Protein AF-A0A1W5ZSC8-F1 (afdb_monomer)

Sequence (78 aa):
MNVKTMWVDENKALGIVEVEDRTFGSAFHPVKYVAPNKGEFLVINRLWYTTYNGAREFFRAKTNAHIISGRLKKMKAG

Structure (mmCIF, N/CA/C/O backbone):
data_AF-A0A1W5ZSC8-F1
#
_entry.id   AF-A0A1W5ZSC8-F1
#
loop_
_atom_site.group_PDB
_atom_site.id
_atom_site.type_symbol
_atom_site.label_atom_id
_atom_site.label_alt_id
_atom_site.label_comp_id
_atom_site.label_asym_id
_atom_site.label_entity_id
_atom_site.label_seq_id
_atom_site.pdbx_PDB_ins_code
_atom_site.Car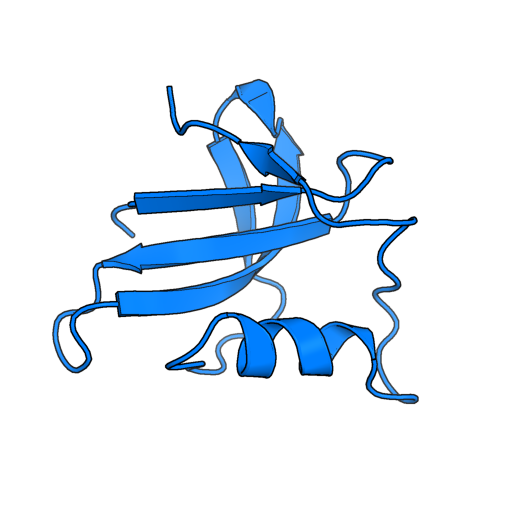tn_x
_atom_site.Cartn_y
_atom_site.Cartn_z
_atom_site.occupancy
_atom_site.B_iso_or_equiv
_atom_site.auth_seq_id
_atom_site.auth_comp_id
_atom_site.auth_asym_id
_atom_site.auth_atom_id
_atom_site.pdbx_PDB_model_num
ATOM 1 N N . MET A 1 1 ? -14.833 -1.452 -1.262 1.00 75.38 1 MET A N 1
ATOM 2 C CA . MET A 1 1 ? -13.853 -1.156 -0.194 1.00 75.38 1 MET A CA 1
ATOM 3 C C . MET A 1 1 ? -13.865 0.336 0.036 1.00 75.38 1 MET A C 1
ATOM 5 O O . MET A 1 1 ? -13.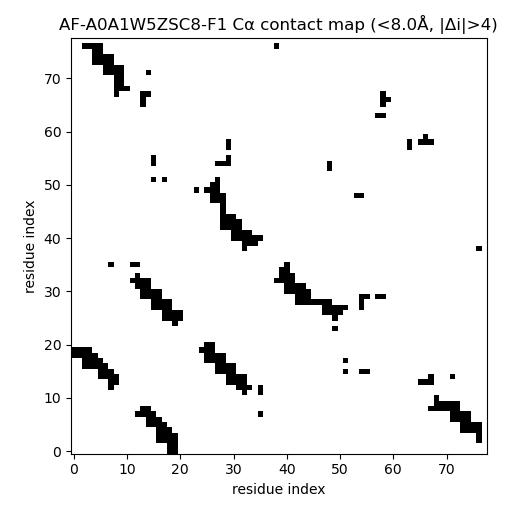768 1.063 -0.943 1.00 75.38 1 MET A O 1
ATOM 9 N N . ASN A 1 2 ? -14.010 0.780 1.282 1.00 87.81 2 ASN A N 1
ATOM 10 C CA . ASN A 1 2 ? -13.841 2.189 1.623 1.00 87.81 2 ASN A CA 1
ATOM 11 C C . ASN A 1 2 ? -12.351 2.436 1.897 1.00 87.81 2 ASN A C 1
ATOM 13 O O . ASN A 1 2 ? -11.805 1.833 2.818 1.00 87.81 2 ASN A O 1
ATOM 17 N N . VAL A 1 3 ? -11.675 3.227 1.063 1.00 90.12 3 VAL A N 1
ATOM 18 C CA . VAL A 1 3 ? -10.224 3.456 1.160 1.00 90.12 3 VAL A CA 1
ATOM 19 C C . VAL A 1 3 ? -9.962 4.631 2.097 1.00 90.12 3 VAL A C 1
ATOM 21 O O . VAL A 1 3 ? -10.402 5.742 1.829 1.00 90.12 3 VAL A O 1
ATOM 24 N N . LYS A 1 4 ? -9.212 4.401 3.178 1.00 91.62 4 LYS A N 1
ATOM 25 C CA . LYS A 1 4 ? -8.848 5.443 4.154 1.00 91.62 4 LYS A CA 1
ATOM 26 C C . LYS A 1 4 ? -7.556 6.161 3.790 1.00 91.62 4 LYS A C 1
ATOM 28 O O . LYS A 1 4 ? -7.392 7.352 4.045 1.00 91.62 4 LYS A O 1
ATOM 33 N N . THR A 1 5 ? -6.576 5.428 3.274 1.00 92.62 5 THR A N 1
ATOM 34 C CA . THR A 1 5 ? -5.244 5.959 2.966 1.00 92.62 5 THR A CA 1
ATOM 35 C C . THR A 1 5 ? -4.566 5.085 1.922 1.00 92.62 5 THR A C 1
ATOM 37 O O . THR A 1 5 ? -4.832 3.891 1.815 1.00 92.62 5 THR A O 1
ATOM 40 N N . MET A 1 6 ? -3.664 5.691 1.155 1.00 94.00 6 MET A N 1
ATOM 41 C CA . MET A 1 6 ? -2.867 5.011 0.147 1.00 94.00 6 MET A CA 1
ATOM 42 C C . MET A 1 6 ? -1.390 5.326 0.367 1.00 94.00 6 MET A C 1
ATOM 44 O O . MET A 1 6 ? -1.023 6.453 0.702 1.00 94.00 6 MET A O 1
ATOM 48 N N . TRP A 1 7 ? -0.533 4.342 0.137 1.00 95.56 7 TRP A N 1
ATOM 49 C CA . TRP A 1 7 ? 0.899 4.528 -0.016 1.00 95.56 7 TRP A CA 1
ATOM 50 C C . TRP A 1 7 ? 1.316 4.017 -1.381 1.00 95.56 7 TRP A C 1
ATOM 52 O O . TRP A 1 7 ? 0.878 2.948 -1.807 1.00 95.56 7 TRP A O 1
ATOM 62 N N . VAL A 1 8 ? 2.159 4.784 -2.057 1.00 95.12 8 VAL A N 1
ATOM 63 C CA . VAL A 1 8 ? 2.522 4.557 -3.454 1.00 95.12 8 VAL A CA 1
ATOM 64 C C . VAL A 1 8 ? 4.035 4.617 -3.593 1.00 95.12 8 VAL A C 1
ATOM 66 O O . VAL A 1 8 ? 4.683 5.437 -2.941 1.00 95.12 8 VAL A O 1
ATOM 69 N N . ASP A 1 9 ? 4.600 3.725 -4.397 1.00 95.31 9 ASP A N 1
ATOM 70 C CA . ASP A 1 9 ? 6.020 3.719 -4.722 1.00 95.31 9 ASP A CA 1
ATOM 71 C C . ASP A 1 9 ? 6.426 4.886 -5.631 1.00 95.31 9 ASP A C 1
ATOM 73 O O . ASP A 1 9 ? 5.593 5.643 -6.136 1.00 95.31 9 ASP A O 1
ATOM 77 N N . GLU A 1 10 ? 7.731 5.057 -5.830 1.00 93.75 10 GLU A N 1
ATOM 78 C CA . GLU A 1 10 ? 8.268 6.188 -6.596 1.00 93.75 10 GLU A CA 1
ATOM 79 C C . GLU A 1 10 ? 7.863 6.143 -8.073 1.00 93.75 10 GLU A C 1
ATOM 81 O O . GLU A 1 10 ? 7.633 7.189 -8.680 1.00 93.75 10 GLU A O 1
ATOM 86 N N . ASN A 1 11 ? 7.682 4.936 -8.616 1.00 93.81 11 ASN A N 1
ATOM 87 C CA . ASN A 1 11 ? 7.233 4.716 -9.992 1.00 93.81 11 ASN A CA 1
ATOM 88 C C . ASN A 1 11 ? 5.711 4.815 -10.148 1.00 93.81 11 ASN A C 1
ATOM 90 O O . ASN A 1 11 ? 5.194 4.704 -11.259 1.00 93.81 11 ASN A O 1
ATOM 94 N N . LYS A 1 12 ? 4.983 5.012 -9.046 1.00 92.69 12 LYS A N 1
ATOM 95 C CA . LYS A 1 12 ? 3.523 5.029 -8.995 1.00 92.69 12 LYS A CA 1
ATOM 96 C C . LYS A 1 12 ? 2.845 3.777 -9.563 1.00 92.69 12 LYS A C 1
ATOM 98 O O . LYS A 1 12 ? 1.717 3.849 -10.041 1.00 92.69 12 LYS A O 1
ATOM 103 N N . ALA A 1 13 ? 3.517 2.634 -9.503 1.00 94.06 13 ALA A N 1
ATOM 104 C CA . ALA A 1 13 ? 3.056 1.367 -10.055 1.00 94.06 13 ALA A CA 1
ATOM 105 C C . ALA A 1 13 ? 2.515 0.426 -8.975 1.00 94.06 13 ALA A C 1
ATOM 107 O O . ALA A 1 13 ? 1.587 -0.345 -9.227 1.00 94.06 13 ALA A O 1
ATOM 108 N N . LEU A 1 14 ? 3.080 0.477 -7.770 1.00 96.31 14 LEU A N 1
ATOM 109 C CA . LEU A 1 14 ? 2.770 -0.450 -6.687 1.00 96.31 14 LEU A CA 1
ATOM 110 C C . LEU A 1 14 ? 2.594 0.293 -5.366 1.00 96.31 14 LEU A C 1
ATOM 112 O O . LEU A 1 14 ? 3.052 1.422 -5.186 1.00 96.31 14 LEU A O 1
ATOM 116 N N . GLY A 1 15 ? 1.956 -0.363 -4.404 1.00 95.81 15 GLY A N 1
ATOM 117 C CA . GLY A 1 15 ? 1.932 0.136 -3.042 1.00 95.81 15 GLY A CA 1
ATOM 118 C C . GLY A 1 15 ? 0.932 -0.576 -2.157 1.00 95.81 15 GLY A C 1
ATOM 119 O O . GLY A 1 15 ? 0.651 -1.756 -2.346 1.00 95.81 15 GLY A O 1
ATOM 120 N N . ILE A 1 16 ? 0.437 0.134 -1.151 1.00 95.88 16 ILE A N 1
ATOM 121 C CA . ILE A 1 16 ? -0.462 -0.412 -0.136 1.00 95.88 16 ILE A CA 1
ATOM 122 C C . ILE A 1 16 ? -1.657 0.518 -0.010 1.00 95.88 16 ILE A C 1
ATOM 124 O O . ILE A 1 16 ? -1.484 1.733 0.050 1.00 95.88 16 ILE A O 1
ATOM 128 N N . VAL A 1 17 ? -2.853 -0.047 0.075 1.00 94.69 17 VAL A N 1
ATOM 129 C CA . VAL A 1 17 ? -4.056 0.691 0.467 1.00 94.69 17 VAL A CA 1
ATOM 130 C C . VAL A 1 17 ? -4.487 0.247 1.853 1.00 94.69 17 VAL A C 1
ATOM 132 O O . VAL A 1 17 ? -4.465 -0.943 2.160 1.00 94.69 17 VAL A O 1
ATOM 135 N N 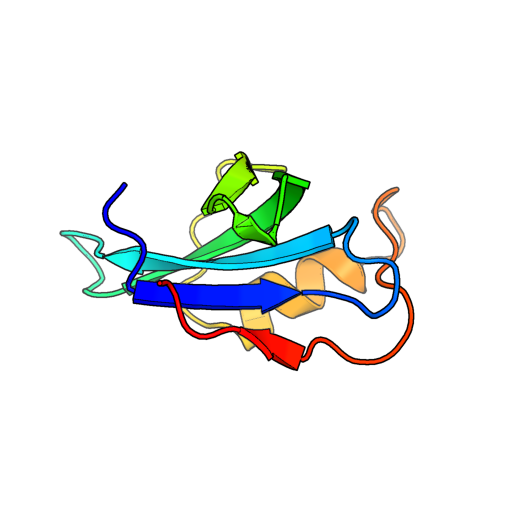. GLU A 1 18 ? -4.863 1.205 2.689 1.00 94.56 18 GLU A N 1
ATOM 136 C CA . GLU A 1 18 ? -5.634 0.957 3.899 1.00 94.56 18 GLU A CA 1
ATOM 137 C C . GLU A 1 18 ? -7.108 1.104 3.556 1.00 94.56 18 GLU A C 1
ATOM 139 O O . GLU A 1 18 ? -7.538 2.130 3.018 1.00 94.56 18 GLU A O 1
ATOM 144 N N . VAL A 1 19 ? -7.883 0.088 3.900 1.00 92.62 19 VAL A N 1
ATOM 145 C CA . VAL A 1 19 ? -9.330 0.090 3.756 1.00 92.62 19 VAL A CA 1
ATOM 146 C C . VAL A 1 19 ? -9.990 -0.092 5.105 1.00 92.62 19 VAL A C 1
ATOM 148 O O . VAL A 1 19 ? -9.437 -0.713 6.010 1.00 92.62 19 VAL A O 1
ATOM 151 N N . GLU A 1 20 ? -11.197 0.433 5.224 1.00 93.19 20 GLU A N 1
ATOM 152 C CA . GLU A 1 20 ? -12.075 0.085 6.325 1.00 93.19 20 GLU A CA 1
ATOM 153 C C . GLU A 1 20 ? -12.496 -1.380 6.219 1.00 93.19 20 GLU A C 1
ATOM 155 O O . GLU A 1 20 ? -12.953 -1.835 5.164 1.00 93.19 20 GLU A O 1
ATOM 160 N N . ASP A 1 21 ? -12.354 -2.090 7.331 1.00 91.62 21 ASP A N 1
ATOM 161 C CA . ASP A 1 21 ? -12.780 -3.470 7.468 1.00 91.62 21 ASP A CA 1
ATOM 162 C C . ASP A 1 21 ? -13.707 -3.633 8.677 1.00 91.62 21 ASP A C 1
ATOM 164 O O . ASP A 1 21 ? -13.493 -3.021 9.721 1.00 91.62 21 ASP A O 1
ATOM 168 N N . ARG A 1 22 ? -14.742 -4.469 8.548 1.00 89.31 22 ARG A N 1
ATOM 169 C CA . ARG A 1 22 ? -15.759 -4.634 9.600 1.00 89.31 22 ARG A CA 1
ATOM 170 C C . ARG A 1 22 ? -15.273 -5.459 10.789 1.00 89.31 22 ARG A C 1
ATOM 172 O O . ARG A 1 22 ? -15.803 -5.293 11.881 1.00 89.31 22 ARG A O 1
ATOM 179 N N . THR A 1 23 ? -14.314 -6.356 10.582 1.00 88.44 23 THR A N 1
ATOM 180 C CA . THR A 1 23 ? -13.810 -7.261 11.619 1.00 88.44 23 THR A CA 1
ATOM 181 C C . THR A 1 23 ? -12.623 -6.647 12.351 1.00 88.44 23 THR A C 1
ATOM 183 O O . THR A 1 23 ? -12.547 -6.731 13.573 1.00 88.44 23 THR A O 1
ATOM 186 N N . PHE A 1 24 ? -11.715 -5.999 11.620 1.00 88.38 24 PHE A N 1
ATOM 187 C CA . PHE A 1 24 ? -10.460 -5.470 12.164 1.00 88.38 24 PHE A CA 1
ATOM 188 C C . PHE A 1 24 ? -10.426 -3.938 12.279 1.00 88.38 24 PHE A C 1
ATOM 190 O O . PHE A 1 24 ? -9.444 -3.379 12.765 1.00 88.38 24 PHE A O 1
ATOM 197 N N . GLY A 1 25 ? -11.460 -3.233 11.811 1.00 90.56 25 GLY A N 1
ATOM 198 C CA . GLY A 1 25 ? -11.515 -1.768 11.729 1.00 90.56 25 GLY A CA 1
ATOM 199 C C . GLY A 1 25 ? -10.713 -1.195 10.552 1.00 90.56 25 GLY A C 1
ATOM 200 O O . GLY A 1 25 ? -11.206 -0.331 9.817 1.00 90.56 25 GLY A O 1
ATOM 201 N N . SER A 1 26 ? -9.498 -1.706 10.338 1.00 92.44 26 SER A N 1
ATOM 202 C CA . SER A 1 26 ? -8.665 -1.419 9.167 1.00 92.44 26 SER A CA 1
ATOM 203 C C . SER A 1 26 ? -7.992 -2.690 8.642 1.00 92.44 26 SER A C 1
ATOM 205 O O . SER A 1 26 ? -7.484 -3.507 9.410 1.00 92.44 26 SER A O 1
ATOM 207 N N . ALA A 1 27 ? -7.938 -2.816 7.318 1.00 94.31 27 ALA A N 1
ATOM 208 C CA . ALA A 1 27 ? -7.166 -3.832 6.614 1.00 94.31 27 ALA A CA 1
ATOM 209 C C . ALA A 1 27 ? -6.234 -3.178 5.590 1.00 94.31 27 ALA A C 1
ATOM 211 O O . ALA A 1 27 ? -6.545 -2.140 5.006 1.00 94.31 27 ALA A O 1
ATOM 212 N N . PHE A 1 28 ? -5.076 -3.790 5.370 1.00 95.44 28 PHE A N 1
ATOM 213 C CA . PHE A 1 28 ? -4.043 -3.292 4.471 1.00 95.44 28 PHE A CA 1
ATOM 214 C C . PHE A 1 28 ? -3.872 -4.266 3.316 1.00 95.44 28 PHE A C 1
ATOM 216 O O . PHE A 1 28 ? -3.727 -5.465 3.534 1.00 95.44 28 PHE A O 1
ATOM 223 N N . HIS A 1 29 ? -3.856 -3.763 2.085 1.00 95.19 29 HIS A N 1
ATOM 224 C CA . HIS A 1 29 ? -3.729 -4.607 0.902 1.00 95.19 29 HIS A CA 1
ATOM 225 C C . HIS A 1 29 ? -2.593 -4.129 0.004 1.00 95.19 29 HIS A C 1
ATOM 227 O O . HIS A 1 29 ? -2.574 -2.955 -0.371 1.00 95.19 29 HIS A O 1
ATOM 233 N N . PRO A 1 30 ? -1.666 -5.023 -0.379 1.00 95.88 30 PRO A N 1
ATOM 234 C CA . PRO A 1 30 ? -0.754 -4.790 -1.487 1.00 95.88 30 PRO A CA 1
ATOM 235 C C . PRO A 1 30 ? -1.533 -4.604 -2.790 1.00 95.88 30 PRO A C 1
ATOM 237 O O . PRO A 1 30 ? -2.405 -5.413 -3.125 1.00 95.88 30 PRO A O 1
ATOM 240 N N . VAL A 1 31 ? -1.209 -3.557 -3.541 1.00 95.62 31 VAL A N 1
ATOM 241 C CA . VAL A 1 31 ? -1.910 -3.206 -4.777 1.00 95.62 31 VAL A CA 1
ATOM 242 C C . VAL A 1 31 ? -0.959 -2.862 -5.915 1.00 95.62 31 VAL A C 1
ATOM 244 O O . VAL A 1 31 ? 0.169 -2.412 -5.701 1.00 95.62 31 VAL A O 1
ATOM 247 N N . LYS A 1 32 ? -1.466 -3.027 -7.136 1.00 96.00 32 LYS A N 1
ATOM 248 C CA . LYS A 1 32 ? -0.942 -2.423 -8.358 1.00 96.00 32 LYS A CA 1
ATOM 249 C C . LYS A 1 32 ? -1.831 -1.248 -8.743 1.00 96.00 32 LYS A C 1
ATOM 251 O O . LYS A 1 32 ? -3.038 -1.419 -8.889 1.00 96.00 32 LYS A O 1
ATOM 256 N N . TYR A 1 33 ? -1.252 -0.070 -8.922 1.00 93.31 33 TYR A N 1
ATOM 257 C CA . TYR A 1 33 ? -2.006 1.102 -9.347 1.00 93.31 33 TYR A CA 1
ATOM 258 C C . TYR A 1 33 ? -2.203 1.105 -10.861 1.00 93.31 33 TYR A C 1
ATOM 260 O O . TYR A 1 33 ? -1.278 0.819 -11.619 1.00 93.31 33 TYR A O 1
ATOM 268 N N . VAL A 1 34 ? -3.424 1.432 -11.287 1.00 92.62 34 VAL A N 1
ATOM 269 C CA . VAL A 1 34 ? -3.775 1.653 -12.699 1.00 92.62 34 VAL A CA 1
ATOM 270 C C . VAL A 1 34 ? -3.812 3.153 -12.974 1.00 92.62 34 VAL A C 1
ATOM 272 O O . VAL A 1 34 ? -3.189 3.629 -13.918 1.00 92.62 34 VAL A O 1
ATOM 275 N N . ALA A 1 35 ? -4.457 3.911 -12.084 1.00 86.31 35 ALA A N 1
ATOM 276 C CA . ALA A 1 35 ? -4.431 5.367 -12.074 1.00 86.31 35 ALA A CA 1
ATOM 277 C C . ALA A 1 35 ? -4.357 5.871 -10.615 1.00 86.31 35 ALA A C 1
ATOM 279 O O . ALA A 1 35 ? -5.390 6.128 -9.994 1.00 86.31 35 ALA A O 1
ATOM 280 N N . PRO A 1 36 ? -3.142 6.046 -10.053 1.00 79.88 36 PRO A N 1
ATOM 281 C CA . PRO A 1 36 ? -2.940 6.424 -8.649 1.00 79.88 36 PRO A CA 1
ATOM 282 C C . PRO A 1 36 ? -3.664 7.714 -8.253 1.00 79.88 36 PRO A C 1
ATOM 284 O O . PRO A 1 36 ? -4.260 7.792 -7.185 1.00 79.88 36 PRO A O 1
ATOM 287 N N . ASN A 1 37 ? -3.658 8.716 -9.138 1.00 83.19 37 ASN A N 1
ATOM 288 C CA . ASN A 1 37 ? -4.308 10.008 -8.894 1.00 83.19 37 ASN A CA 1
ATOM 289 C C . ASN A 1 37 ? -5.845 9.920 -8.893 1.00 83.19 37 ASN A C 1
ATOM 291 O O . ASN A 1 37 ? -6.496 10.836 -8.409 1.00 83.19 37 ASN A O 1
ATOM 295 N N . LYS A 1 38 ? -6.415 8.849 -9.459 1.00 83.69 38 LYS A N 1
ATOM 296 C CA . LYS A 1 38 ? -7.860 8.585 -9.486 1.00 83.69 38 LYS A CA 1
ATOM 297 C C . LYS A 1 38 ? -8.289 7.576 -8.418 1.00 83.69 38 LYS A C 1
ATOM 299 O O . LYS A 1 38 ? -9.452 7.198 -8.374 1.00 83.69 38 LYS A O 1
ATOM 304 N N . GLY A 1 39 ? -7.353 7.092 -7.598 1.00 82.81 39 GLY A N 1
ATOM 305 C CA . GLY A 1 39 ? -7.630 6.022 -6.645 1.00 82.81 39 GLY A CA 1
ATOM 306 C C . GLY A 1 39 ? -7.889 4.659 -7.297 1.00 82.81 39 GLY A C 1
ATOM 307 O O . GLY A 1 39 ? -8.421 3.774 -6.636 1.00 82.81 39 GLY A O 1
ATOM 308 N N . GLU A 1 40 ? -7.527 4.458 -8.570 1.00 89.94 40 GLU A N 1
ATOM 309 C CA . GLU A 1 40 ? -7.766 3.192 -9.273 1.00 89.94 40 GLU A CA 1
ATOM 310 C C . GLU A 1 40 ? -6.598 2.220 -9.075 1.00 89.94 40 GLU A C 1
ATOM 312 O O . GLU A 1 40 ? -5.444 2.506 -9.429 1.00 89.94 40 GLU A O 1
ATOM 317 N N . PHE A 1 41 ? -6.903 1.040 -8.539 1.00 93.12 41 PHE A N 1
ATOM 318 C CA . PHE A 1 41 ? -5.926 0.001 -8.238 1.00 93.12 41 PHE A CA 1
ATOM 319 C C . PHE A 1 41 ? -6.511 -1.408 -8.347 1.00 93.12 41 PHE A C 1
ATOM 321 O O . PHE A 1 41 ? -7.720 -1.618 -8.300 1.00 93.12 41 PHE A O 1
ATOM 328 N N . LEU A 1 42 ? -5.612 -2.384 -8.438 1.00 94.19 42 LEU A N 1
ATOM 329 C CA . LEU A 1 42 ? -5.895 -3.811 -8.390 1.00 94.19 42 LEU A CA 1
ATOM 330 C C . LEU A 1 42 ? -5.208 -4.412 -7.167 1.00 94.19 42 LEU A C 1
ATOM 332 O O . LEU A 1 42 ? -4.007 -4.235 -6.969 1.00 94.19 42 LEU A O 1
ATOM 336 N N . VAL A 1 43 ? -5.967 -5.137 -6.352 1.00 93.94 43 VAL A N 1
ATOM 337 C CA . VAL A 1 43 ? -5.438 -5.862 -5.194 1.00 93.94 43 VAL A CA 1
ATOM 338 C C . VAL A 1 43 ? -4.625 -7.066 -5.675 1.00 93.94 43 VAL A C 1
ATOM 340 O O . VAL A 1 43 ? -5.132 -7.886 -6.436 1.00 93.94 43 VAL A O 1
ATOM 343 N N . ILE A 1 44 ? -3.365 -7.169 -5.240 1.00 93.38 44 ILE A N 1
ATOM 344 C CA . ILE A 1 44 ? -2.433 -8.211 -5.705 1.00 93.38 44 ILE A CA 1
ATOM 345 C C . ILE A 1 44 ? -2.789 -9.577 -5.108 1.00 93.38 44 ILE A C 1
ATOM 347 O O . ILE A 1 44 ? -2.709 -10.596 -5.787 1.00 93.38 44 ILE A O 1
ATOM 351 N N . ASN A 1 45 ? -3.185 -9.614 -3.834 1.00 85.62 45 ASN A N 1
ATOM 352 C CA . ASN A 1 45 ? -3.589 -10.840 -3.156 1.00 85.62 45 ASN A CA 1
ATOM 353 C C . ASN A 1 45 ? -4.764 -10.584 -2.203 1.00 85.62 45 ASN A C 1
ATOM 355 O O . ASN A 1 45 ? -4.997 -9.463 -1.761 1.00 85.62 45 ASN A O 1
ATOM 359 N N . ARG A 1 46 ? -5.507 -11.637 -1.861 1.00 79.56 46 ARG A N 1
ATOM 360 C CA . ARG A 1 46 ? -6.655 -11.548 -0.943 1.00 79.56 46 ARG A CA 1
ATOM 361 C C . ARG A 1 46 ? -6.283 -11.841 0.513 1.00 79.56 46 ARG A C 1
ATOM 363 O O . ARG A 1 46 ? -7.144 -12.244 1.290 1.00 79.56 46 ARG A O 1
ATOM 370 N N . LEU A 1 47 ? -5.008 -11.691 0.874 1.00 85.69 47 LEU A N 1
ATOM 371 C CA . LEU A 1 47 ? -4.582 -11.860 2.257 1.00 85.69 47 LEU A CA 1
ATOM 372 C C . LEU A 1 47 ? -5.015 -10.650 3.083 1.00 85.69 47 LEU A C 1
ATOM 374 O O . LEU A 1 47 ? -5.057 -9.515 2.604 1.00 85.69 47 LEU A O 1
ATOM 378 N N . TRP A 1 48 ? -5.341 -10.932 4.336 1.00 80.88 48 TRP A N 1
ATOM 379 C CA . TRP A 1 48 ? -5.791 -9.948 5.302 1.00 80.88 48 TRP A CA 1
ATOM 380 C C . TRP A 1 48 ? -4.592 -9.522 6.131 1.00 80.88 48 TRP A C 1
ATOM 382 O O . TRP A 1 48 ? -4.144 -10.256 7.010 1.00 80.88 48 TRP A O 1
ATOM 392 N N . TYR A 1 49 ? -4.049 -8.346 5.836 1.00 92.44 49 TYR A N 1
ATOM 393 C CA . TYR A 1 49 ? -3.026 -7.752 6.682 1.00 92.44 49 TYR A CA 1
ATOM 394 C C . TYR A 1 49 ? -3.694 -6.763 7.625 1.00 92.44 49 TYR A C 1
ATOM 396 O O . TYR A 1 49 ? -4.382 -5.843 7.194 1.00 92.44 49 TYR A O 1
ATOM 404 N N . THR A 1 50 ? -3.460 -6.931 8.920 1.00 92.94 50 THR A N 1
ATOM 405 C CA . THR A 1 50 ? -3.972 -6.030 9.962 1.00 92.94 50 THR A CA 1
ATOM 406 C C . THR A 1 50 ? -3.032 -4.855 10.229 1.00 92.94 50 THR A C 1
ATOM 408 O O . THR A 1 50 ? -3.360 -3.957 10.998 1.00 92.94 50 THR A O 1
ATOM 411 N N . THR A 1 51 ? -1.853 -4.831 9.592 1.00 94.69 51 THR A N 1
ATOM 412 C CA . THR A 1 51 ? -0.877 -3.742 9.717 1.00 94.69 51 THR A CA 1
ATOM 413 C C . THR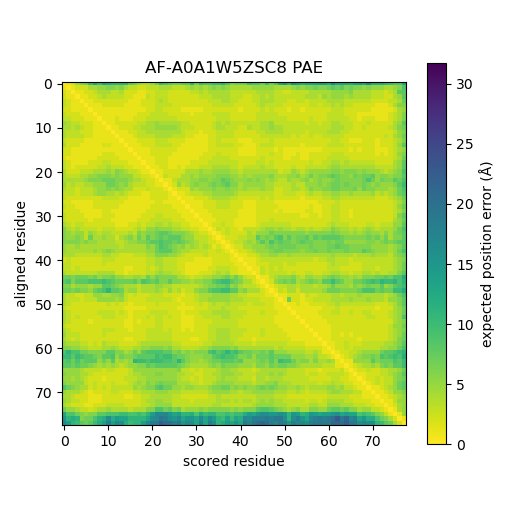 A 1 51 ? -0.251 -3.379 8.371 1.00 94.69 51 THR A C 1
ATOM 415 O O . THR A 1 51 ? -0.020 -4.240 7.518 1.00 94.69 51 THR A O 1
ATOM 418 N N . TYR A 1 52 ? 0.114 -2.102 8.216 1.00 94.12 52 TYR A N 1
ATOM 419 C CA . TYR A 1 52 ? 0.891 -1.611 7.072 1.00 94.12 52 TYR A CA 1
ATOM 420 C C . TYR A 1 52 ? 2.210 -2.379 6.897 1.00 94.12 52 TYR A C 1
ATOM 422 O O . TYR A 1 52 ? 2.568 -2.747 5.780 1.00 94.12 52 TYR A O 1
ATOM 430 N N . ASN A 1 53 ? 2.926 -2.657 7.992 1.00 94.50 53 ASN A N 1
ATOM 431 C CA . ASN A 1 53 ? 4.197 -3.380 7.929 1.00 94.50 53 ASN A CA 1
ATOM 432 C C . ASN A 1 53 ? 4.009 -4.817 7.435 1.00 94.50 53 ASN A C 1
ATOM 434 O O . ASN A 1 53 ? 4.784 -5.255 6.592 1.00 94.50 53 ASN A O 1
ATOM 438 N N . GLY A 1 54 ? 2.953 -5.516 7.865 1.00 94.19 54 GLY A N 1
ATOM 439 C CA . GLY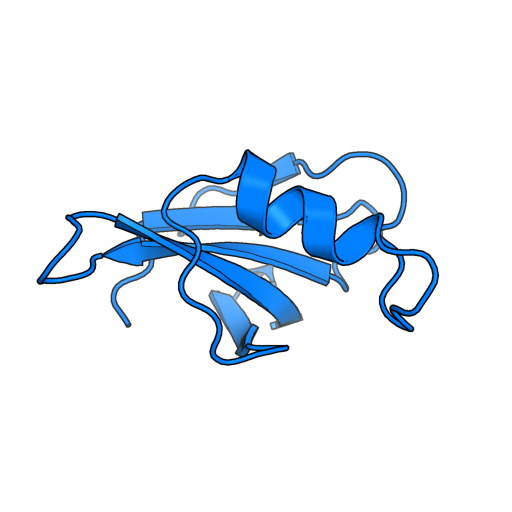 A 1 54 ? 2.633 -6.848 7.345 1.00 94.19 54 GLY A CA 1
ATOM 440 C C . GLY A 1 54 ? 2.407 -6.839 5.830 1.00 94.19 54 GLY A C 1
ATOM 441 O O . GLY A 1 54 ? 3.000 -7.640 5.109 1.00 94.19 54 GLY A O 1
ATOM 442 N N . ALA A 1 55 ? 1.628 -5.874 5.330 1.00 94.69 55 ALA A N 1
ATOM 443 C CA . ALA A 1 55 ? 1.433 -5.693 3.891 1.00 94.69 55 ALA A CA 1
ATOM 444 C C . ALA A 1 55 ? 2.723 -5.260 3.166 1.00 94.69 55 ALA A C 1
ATOM 446 O O . ALA A 1 55 ? 2.906 -5.565 1.992 1.00 94.69 55 ALA A O 1
ATOM 447 N N . ARG A 1 56 ? 3.647 -4.570 3.842 1.00 94.19 56 ARG A N 1
ATOM 448 C CA . ARG A 1 56 ? 4.945 -4.173 3.279 1.00 94.19 56 ARG A CA 1
ATOM 449 C C . ARG A 1 56 ? 5.910 -5.347 3.146 1.00 94.19 56 ARG A C 1
ATOM 451 O O . ARG A 1 56 ? 6.631 -5.411 2.152 1.00 94.19 56 ARG A O 1
ATOM 458 N N . GLU A 1 57 ? 5.906 -6.275 4.099 1.00 93.75 57 GLU A N 1
ATOM 459 C CA . GLU A 1 57 ? 6.735 -7.484 4.041 1.00 93.75 57 GLU A CA 1
ATOM 460 C C . GLU A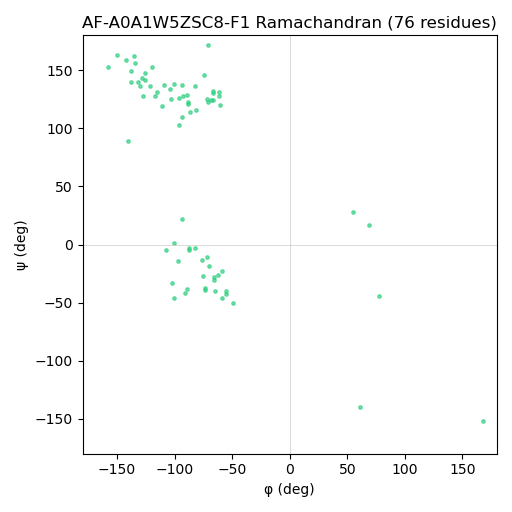 1 57 ? 6.381 -8.381 2.851 1.00 93.75 57 GLU A C 1
ATOM 462 O O . GLU A 1 57 ? 7.266 -9.039 2.308 1.00 93.75 57 GLU A O 1
ATOM 467 N N . PHE A 1 58 ? 5.138 -8.331 2.352 1.00 92.69 58 PHE A N 1
ATOM 468 C CA . PHE A 1 58 ? 4.770 -8.980 1.090 1.00 92.69 58 PHE A CA 1
ATOM 469 C C . PHE A 1 58 ? 5.752 -8.625 -0.032 1.00 92.69 58 PHE A C 1
ATOM 471 O O . PHE A 1 58 ? 6.292 -9.520 -0.674 1.00 92.69 58 PHE A O 1
ATOM 478 N N . PHE A 1 59 ? 6.047 -7.339 -0.233 1.00 92.69 59 PHE A N 1
ATOM 479 C CA . PHE A 1 59 ? 6.954 -6.869 -1.287 1.00 92.69 59 PHE A CA 1
ATOM 480 C C . PHE A 1 59 ? 8.436 -7.177 -1.027 1.00 92.69 59 PHE A C 1
ATOM 482 O O . PHE A 1 59 ? 9.270 -6.979 -1.906 1.00 92.69 59 PHE A O 1
ATOM 489 N N . ARG A 1 60 ? 8.783 -7.617 0.187 1.00 90.81 60 ARG A N 1
ATOM 490 C CA . ARG A 1 60 ? 10.144 -8.018 0.575 1.00 90.81 60 ARG A CA 1
ATOM 491 C C . ARG A 1 60 ? 10.356 -9.526 0.488 1.00 90.81 60 ARG A C 1
ATOM 493 O O . ARG A 1 60 ? 11.498 -9.982 0.529 1.00 90.81 60 ARG A O 1
ATOM 500 N N . ALA A 1 61 ? 9.279 -10.302 0.373 1.00 89.94 61 ALA A N 1
ATOM 501 C CA . ALA A 1 61 ? 9.364 -11.743 0.226 1.00 89.94 61 ALA A CA 1
ATOM 502 C C . ALA A 1 61 ? 10.113 -12.101 -1.066 1.00 89.94 61 ALA A C 1
ATOM 504 O O . ALA A 1 61 ? 9.749 -11.656 -2.152 1.00 89.94 61 ALA A O 1
ATOM 505 N N . LYS A 1 62 ? 11.141 -12.953 -0.956 1.00 84.06 62 LYS A N 1
ATOM 506 C CA . LYS A 1 62 ? 12.009 -13.351 -2.084 1.00 84.06 62 LYS A CA 1
ATOM 507 C C . LYS A 1 62 ? 11.261 -14.015 -3.245 1.00 84.06 62 LYS A C 1
ATOM 509 O O . LYS A 1 62 ? 11.765 -14.044 -4.359 1.00 84.06 62 LYS A O 1
ATOM 514 N N . THR A 1 63 ? 10.090 -14.581 -2.975 1.00 84.75 63 THR A N 1
ATOM 515 C CA . THR A 1 63 ? 9.243 -15.275 -3.952 1.00 84.75 63 THR A CA 1
ATOM 516 C C . THR A 1 63 ? 8.278 -14.341 -4.682 1.00 84.75 63 THR A C 1
ATOM 518 O O . THR A 1 63 ? 7.524 -14.793 -5.540 1.00 84.75 63 THR A O 1
ATOM 521 N N . ASN A 1 64 ? 8.260 -13.052 -4.339 1.00 84.19 64 ASN A N 1
ATOM 522 C CA . ASN A 1 64 ? 7.315 -12.105 -4.899 1.00 84.19 64 ASN A CA 1
ATOM 523 C C . ASN A 1 64 ? 7.853 -11.458 -6.182 1.00 84.19 64 ASN A C 1
ATOM 525 O O . ASN A 1 64 ? 8.944 -10.896 -6.194 1.00 84.19 64 ASN A O 1
ATOM 529 N N . ALA A 1 65 ? 7.054 -11.487 -7.248 1.00 88.69 65 ALA A N 1
ATOM 530 C CA . ALA A 1 65 ? 7.368 -10.816 -8.509 1.00 88.69 65 ALA A CA 1
ATOM 531 C C . ALA A 1 65 ? 7.150 -9.288 -8.457 1.00 88.69 65 ALA A C 1
ATOM 533 O O . ALA A 1 65 ? 7.574 -8.566 -9.359 1.00 88.69 65 ALA A O 1
ATOM 534 N N . HIS A 1 66 ? 6.474 -8.780 -7.424 1.00 91.31 66 HIS A N 1
ATOM 535 C CA . HIS A 1 66 ? 6.194 -7.358 -7.250 1.00 91.31 66 HIS A CA 1
ATOM 536 C C . HIS A 1 66 ? 7.263 -6.696 -6.378 1.00 91.31 66 HIS A C 1
ATOM 538 O O . HIS A 1 66 ? 7.301 -6.904 -5.167 1.00 91.31 66 HIS A O 1
ATOM 544 N N . ILE A 1 67 ? 8.098 -5.856 -6.992 1.00 91.44 67 ILE A N 1
ATOM 545 C CA . ILE A 1 67 ? 9.194 -5.149 -6.319 1.00 91.44 67 ILE A CA 1
ATOM 546 C C . ILE A 1 67 ? 8.872 -3.653 -6.271 1.00 91.44 67 ILE A C 1
ATOM 548 O O . ILE A 1 67 ? 8.723 -3.012 -7.308 1.00 91.44 67 ILE A O 1
ATOM 552 N N . ILE A 1 68 ? 8.763 -3.099 -5.061 1.00 93.56 68 ILE A N 1
ATOM 553 C CA . ILE A 1 68 ? 8.552 -1.660 -4.836 1.00 93.56 68 ILE A CA 1
ATOM 554 C C . ILE A 1 68 ? 9.781 -0.863 -5.284 1.00 93.56 68 ILE A C 1
ATOM 556 O O . ILE A 1 68 ? 10.897 -1.165 -4.860 1.00 93.56 68 ILE A O 1
ATOM 560 N N . SER A 1 69 ? 9.566 0.207 -6.056 1.00 92.94 69 SER A N 1
ATOM 561 C CA . SER A 1 69 ? 10.606 1.195 -6.352 1.00 92.94 69 SER A CA 1
ATOM 562 C C . SER A 1 69 ? 10.744 2.202 -5.206 1.00 92.94 69 SER A C 1
ATOM 564 O O . SER A 1 69 ? 9.815 2.955 -4.898 1.00 92.94 69 SER A O 1
ATOM 566 N N . GLY A 1 70 ? 11.908 2.209 -4.556 1.00 90.00 70 GLY A N 1
ATOM 567 C CA . GLY A 1 70 ? 12.248 3.198 -3.535 1.00 90.00 70 GLY A CA 1
ATOM 568 C C . GLY A 1 70 ? 11.318 3.194 -2.31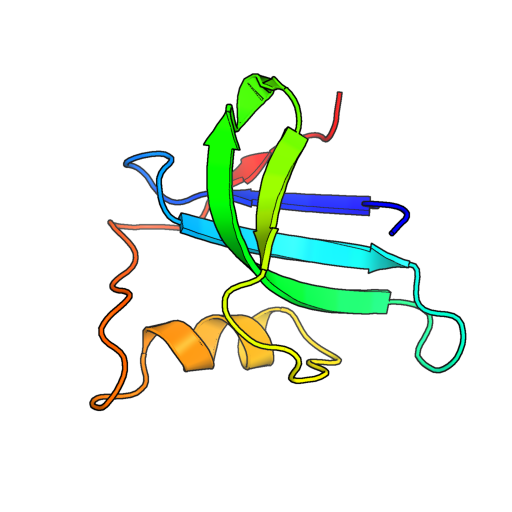3 1.00 90.00 70 GLY A C 1
ATOM 569 O O . GLY A 1 70 ? 10.955 2.141 -1.772 1.00 90.00 70 GLY A O 1
ATOM 570 N N . ARG A 1 71 ? 10.981 4.385 -1.798 1.00 90.31 71 ARG A N 1
ATOM 571 C CA . ARG A 1 71 ? 10.134 4.523 -0.597 1.00 90.31 71 ARG A CA 1
ATOM 572 C C . ARG A 1 71 ? 8.661 4.692 -0.963 1.00 90.31 71 ARG A C 1
ATOM 574 O O . ARG A 1 71 ? 8.303 5.510 -1.800 1.00 90.31 71 ARG A O 1
ATOM 581 N N . LEU A 1 72 ? 7.795 3.991 -0.227 1.00 93.94 72 LEU A N 1
ATOM 582 C CA . LEU A 1 72 ? 6.354 4.214 -0.308 1.00 93.94 72 LEU A CA 1
ATOM 583 C C . LEU A 1 72 ? 6.002 5.558 0.345 1.00 93.94 72 LEU A C 1
ATOM 585 O O . LEU A 1 72 ? 6.290 5.769 1.525 1.00 93.94 72 LEU A O 1
ATOM 589 N N . LYS A 1 73 ? 5.366 6.455 -0.408 1.00 93.81 73 LYS A N 1
ATOM 590 C CA . LYS A 1 73 ? 4.912 7.768 0.061 1.00 93.81 73 LYS A CA 1
ATOM 591 C C . LYS A 1 73 ? 3.408 7.749 0.281 1.00 93.81 73 LYS A C 1
ATOM 593 O O . LYS A 1 73 ? 2.662 7.261 -0.565 1.00 93.81 73 LYS A O 1
ATOM 598 N N . LYS A 1 74 ? 2.968 8.290 1.419 1.00 93.06 74 LYS A N 1
ATOM 599 C CA . LYS A 1 74 ? 1.544 8.438 1.728 1.00 93.06 74 LYS A CA 1
ATOM 600 C C . LYS A 1 74 ? 0.926 9.445 0.755 1.00 93.06 74 LYS A C 1
ATOM 602 O O . LYS A 1 74 ? 1.392 10.579 0.670 1.00 93.06 74 LYS A O 1
ATOM 607 N N . MET A 1 75 ? -0.116 9.031 0.048 1.00 86.31 75 MET A N 1
ATOM 608 C CA . MET A 1 75 ? -0.968 9.907 -0.747 1.00 86.31 75 MET A CA 1
ATOM 609 C C . MET A 1 75 ? -2.241 10.201 0.040 1.00 86.31 75 MET A C 1
ATOM 611 O O . MET A 1 75 ? -2.804 9.317 0.691 1.00 86.31 75 MET A O 1
ATOM 615 N N . LYS A 1 76 ? -2.687 11.459 0.001 1.00 65.62 76 LYS A N 1
ATOM 616 C CA . LYS A 1 76 ? -4.039 11.792 0.450 1.00 65.62 76 LYS A CA 1
ATOM 617 C C . LYS A 1 76 ? -5.003 11.178 -0.564 1.00 65.62 76 LYS A C 1
ATOM 619 O O . LYS A 1 76 ? -4.851 11.438 -1.756 1.00 65.62 76 LYS A O 1
ATOM 624 N N . ALA A 1 77 ? -5.930 10.344 -0.095 1.00 57.66 77 ALA A N 1
ATOM 625 C CA . ALA A 1 77 ? -7.114 10.026 -0.880 1.00 57.66 77 ALA A CA 1
ATOM 626 C C . ALA A 1 77 ? -7.849 11.358 -1.098 1.00 57.66 77 ALA A C 1
ATOM 628 O O . ALA A 1 77 ? -8.073 12.084 -0.125 1.00 57.66 77 ALA A O 1
ATOM 629 N N . GLY A 1 78 ? -8.027 11.735 -2.365 1.00 49.97 78 GLY A N 1
ATOM 630 C CA . GLY A 1 78 ? -8.737 12.952 -2.760 1.00 49.97 78 GLY A CA 1
ATOM 631 C C . GLY A 1 78 ? -10.235 12.811 -2.573 1.00 49.97 78 GLY A C 1
ATOM 632 O O . GLY A 1 78 ? -10.716 11.657 -2.639 1.00 49.97 78 GLY A O 1
#

pLDDT: mean 89.87, std 7.91, range [49.97, 96.31]

Solvent-accessible surface area (backbone atoms only — not comparable to full-atom values): 4507 Å² total; per-residue (Å²): 130,55,74,73,37,36,29,32,19,71,78,51,44,34,37,39,37,35,2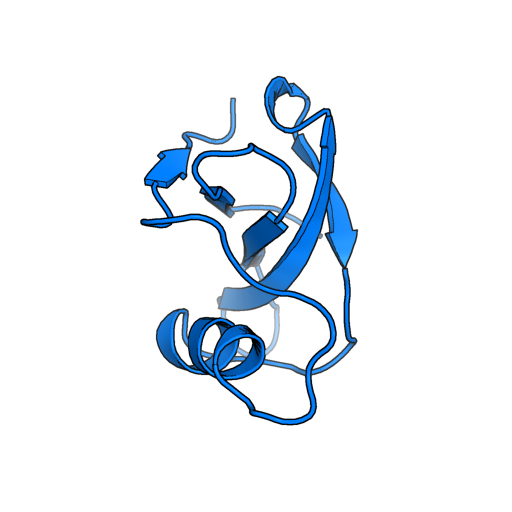6,58,33,94,89,70,58,41,34,21,33,37,28,37,39,79,38,62,94,75,73,37,65,44,72,74,58,92,65,87,20,79,36,68,65,62,31,50,48,54,48,67,40,91,87,47,91,55,72,70,45,82,63,70,42,79,45,81,72,127

Mean predicted aligned error: 3.79 Å

Foldseek 3Di:
DAWQWWWAFPVRFWGKTWHQDPPLRIWIFTWGAPDVLQVHIDGPDPDTDSDRVVNVVQLVPPPDPRHGHDDTDIDGPD

Nearest PDB structures (foldseek):
  1nzv-assembly1_A  TM=3.137E-01  e=5.095E-01  Rous sarcoma virus (strain Schmidt-Ruppin)
  1bkl-assembly1_A-2  TM=2.705E-01  e=6.813E-01  Rous sarcoma virus
  2ptk-assemb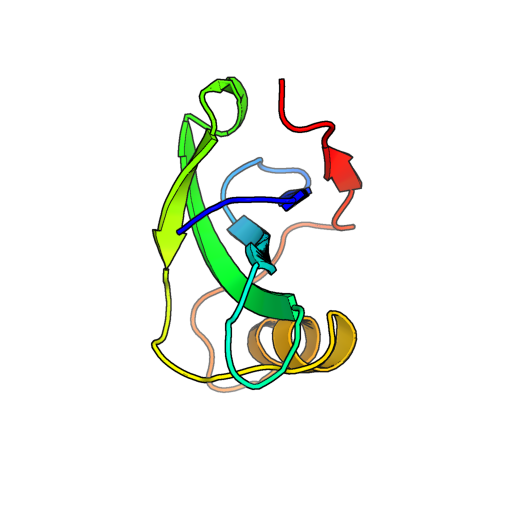ly1_A  TM=2.887E-01  e=9.109E-01  Gallus gallus
  3vs7-assembly1_A  TM=3.184E-01  e=4.125E+00  Homo sapiens
  6man-assembly1_A  TM=2.932E-01  e=9.304E+00  Rickettsia bellii RML369-C

Organism: NCBI:txid402384

Secondary structure (DSSP, 8-state):
--EEEEEE-TTSSEEEEEEEETTTEEEEEEEEEEEGGGTEEEES----BSSHHHHHHHTT-TT-S----S--EEEPP-

Radius of gyration: 11.48 Å; Cα contacts (8 Å, |Δi|>4): 158; chains: 1; bounding box: 28×28×25 Å